Protein AF-A0A183CDU6-F1 (afdb_monomer)

pLDDT: mean 92.23, std 5.76, range [63.53, 97.75]

Radius of gyration: 26.67 Å; Cα contacts (8 Å, |Δi|>4): 231; chains: 1; bounding box: 60×41×86 Å

Sequence (170 aa):
MNQLERELIAKMEECQKQQQQNIDAKLEKCQKQQQQNIVDLRKTVAVLSEIGLINRWDSAACDPSLALIGPEQLIVQRNGEEDAWGSVIAEKPMSKTPYFEVTILEETIGFVSIGLATKQMPLDEMVGYYEGTYAYEDDGNFWGHEVKGCCHENGRPYIGKKPSFDVGDV

Solvent-accessible surface area (backbone atoms only — not comparable to full-atom values): 10070 Å² total; per-residue (Å²): 137,56,75,66,58,54,53,51,51,52,52,51,54,50,52,51,51,53,51,50,52,53,50,52,54,50,51,52,52,50,51,53,50,51,54,50,51,51,54,53,50,52,53,50,51,52,54,36,37,72,78,60,81,39,78,32,54,22,80,91,47,42,24,89,60,45,44,68,47,67,98,72,24,75,43,78,44,78,69,82,89,72,97,68,53,62,28,71,40,57,63,62,83,78,59,98,79,71,81,84,78,62,71,38,84,73,78,90,83,89,85,56,60,50,67,49,70,56,97,80,62,63,34,67,39,54,60,11,71,45,89,88,20,28,15,42,32,32,83,8,37,35,25,48,57,82,52,97,86,48,49,67,58,99,83,39,29,24,42,66,89,42,79,57,63,57,67,74,42,105

InterPro domains:
  IPR013320 Concanavalin A-like lectin/glucanase domain superfamily [SSF49899] (43-153)
  IPR043136 B30.2/SPRY domain superfamily [G3DSA:2.60.120.920] (28-170)
  IPR044736 Ran-binding protein Gid1/RanBPM/SPLA, SPRY domain [cd12885] (86-170)

Foldseek 3Di:
DDPVVVVVVVVVVVVVVVVVVVVVVVVVVVVVVVVVVVVVVVVVLVVCCVVPVDWAWDPVQWFPQWDQDDPSSRDIDGDDDDQWAFAIDTPDAADPDGDDDDAAADDDDDKDKDWADDSPDDRRDGALQDAPGWTAIQQGKTHQDDDVPFDDDVNTTIDHPGHGDHHGGD

Mean predicted aligned error: 7.44 Å

Structure (mmCIF, N/CA/C/O backbone):
data_AF-A0A183CDU6-F1
#
_entry.id   AF-A0A183CDU6-F1
#
loop_
_atom_site.group_PDB
_atom_site.id
_atom_site.type_symbol
_atom_site.label_atom_id
_atom_site.label_alt_id
_atom_site.label_comp_id
_atom_site.label_asym_id
_atom_site.label_entity_id
_atom_site.label_seq_id
_atom_site.pdbx_PDB_ins_code
_atom_site.Cartn_x
_atom_site.Cartn_y
_atom_site.Cartn_z
_atom_site.occupancy
_atom_site.B_iso_or_equiv
_atom_site.auth_seq_id
_atom_site.auth_comp_id
_atom_site.auth_asym_id
_atom_site.auth_atom_id
_atom_site.pdbx_PDB_model_num
ATOM 1 N N . MET A 1 1 ? -32.174 24.596 55.532 1.00 63.53 1 MET A N 1
ATOM 2 C CA . MET A 1 1 ? -32.502 23.526 54.576 1.00 63.53 1 MET A CA 1
ATOM 3 C C . MET A 1 1 ? -33.569 22.644 55.196 1.00 63.53 1 MET A C 1
ATOM 5 O O . MET A 1 1 ? -33.341 22.140 56.294 1.00 63.53 1 MET A O 1
ATOM 9 N N . ASN A 1 2 ? -34.737 22.547 54.568 1.00 89.12 2 ASN A N 1
ATOM 10 C CA . ASN A 1 2 ? -35.868 21.774 55.093 1.00 89.12 2 ASN A CA 1
ATOM 11 C C . ASN A 1 2 ? -35.816 20.303 54.618 1.00 89.12 2 ASN A C 1
ATOM 13 O O . ASN A 1 2 ? -35.017 19.945 53.754 1.00 89.12 2 ASN A O 1
ATOM 17 N N . GLN A 1 3 ? -36.639 19.440 55.219 1.00 90.19 3 GLN A N 1
ATOM 18 C CA . GLN A 1 3 ? -36.699 18.005 54.900 1.00 90.19 3 GLN A CA 1
ATOM 19 C C . GLN A 1 3 ? -36.987 17.749 53.408 1.00 90.19 3 GLN A C 1
ATOM 21 O O . GLN A 1 3 ? -36.388 16.863 52.805 1.00 90.19 3 GLN A O 1
ATOM 26 N N . LEU A 1 4 ? -37.840 18.580 52.802 1.00 91.06 4 LEU A N 1
ATOM 27 C CA . LEU A 1 4 ? -38.255 18.466 51.404 1.00 91.06 4 LEU A CA 1
ATOM 28 C C . LEU A 1 4 ? -37.096 18.739 50.427 1.00 91.06 4 LEU A C 1
ATOM 30 O O . LEU A 1 4 ? -36.926 18.029 49.440 1.00 91.06 4 LEU A O 1
ATOM 34 N N . GLU A 1 5 ? -36.270 19.748 50.718 1.00 91.06 5 GLU A N 1
ATOM 35 C CA . GLU A 1 5 ? -35.083 20.097 49.924 1.00 91.06 5 GLU A CA 1
ATOM 36 C C . GLU A 1 5 ? -34.045 18.968 49.930 1.00 91.06 5 GLU A C 1
ATOM 38 O O . GLU A 1 5 ? -33.455 18.667 48.893 1.00 91.06 5 GLU A O 1
ATOM 43 N N . ARG A 1 6 ? -33.850 18.301 51.077 1.00 90.50 6 ARG A N 1
ATOM 44 C CA . ARG A 1 6 ? -32.929 17.156 51.192 1.00 90.50 6 ARG A CA 1
ATOM 45 C C . ARG A 1 6 ? -33.400 15.958 50.371 1.00 90.50 6 ARG A C 1
ATOM 47 O O . ARG A 1 6 ? -32.592 15.335 49.688 1.00 90.50 6 ARG A O 1
ATOM 54 N N . GLU A 1 7 ? -34.696 15.656 50.412 1.00 94.06 7 GLU A N 1
ATOM 55 C CA . GLU A 1 7 ? -35.294 14.568 49.628 1.00 94.06 7 GLU A CA 1
ATOM 56 C C . GLU A 1 7 ? -35.223 14.836 48.119 1.00 94.06 7 GLU A C 1
ATOM 58 O O . GLU A 1 7 ? -34.977 13.915 47.338 1.00 94.06 7 GLU A O 1
ATOM 63 N N . LEU A 1 8 ? -35.388 16.095 47.700 1.00 94.38 8 LEU A N 1
ATOM 64 C CA . LEU A 1 8 ? -35.265 16.482 46.296 1.00 94.38 8 LEU A CA 1
ATOM 65 C C . LEU A 1 8 ? -33.825 16.330 45.782 1.00 94.38 8 LEU A C 1
ATOM 67 O O . LEU A 1 8 ? -33.628 15.785 44.697 1.00 94.38 8 LEU A O 1
ATOM 71 N N . ILE A 1 9 ? -32.824 16.757 46.564 1.00 95.12 9 ILE A N 1
ATOM 72 C CA . ILE A 1 9 ? -31.399 16.592 46.221 1.00 95.12 9 ILE A CA 1
ATOM 73 C C . ILE A 1 9 ? -31.042 15.108 46.096 1.00 95.12 9 ILE A C 1
ATOM 75 O O . ILE A 1 9 ? -30.477 14.709 45.081 1.00 95.12 9 ILE A O 1
ATOM 79 N N . ALA A 1 10 ? -31.442 14.280 47.066 1.00 95.06 10 ALA A N 1
ATOM 80 C CA . ALA A 1 10 ? -31.169 12.844 47.033 1.00 95.06 10 ALA A CA 1
ATOM 81 C C . ALA A 1 10 ? -31.753 12.168 45.776 1.00 95.06 10 ALA A C 1
ATOM 83 O O . ALA A 1 10 ? -31.069 11.383 45.120 1.00 95.06 10 ALA A O 1
ATOM 84 N N . LYS A 1 11 ? -32.986 12.527 45.385 1.00 96.00 11 LYS A N 1
ATOM 85 C CA . LYS A 1 11 ? -33.613 12.018 44.153 1.00 96.00 11 LYS A CA 1
ATOM 86 C C . LYS A 1 11 ? -32.912 12.492 42.881 1.00 96.00 11 LYS A C 1
ATOM 88 O O . LYS A 1 11 ? -32.829 11.732 41.917 1.00 96.00 11 LYS A O 1
ATOM 93 N N . MET A 1 12 ? -32.420 13.732 42.851 1.00 95.56 12 MET A N 1
ATOM 94 C CA . MET A 1 12 ? -31.639 14.228 41.713 1.00 95.56 12 MET A CA 1
ATOM 95 C C . MET A 1 12 ? -30.311 13.480 41.579 1.00 95.56 12 MET A C 1
ATOM 97 O O . MET A 1 12 ? -29.970 13.063 40.474 1.00 95.56 12 MET A O 1
ATOM 101 N N . GLU A 1 13 ? -29.600 13.250 42.685 1.00 96.31 13 GLU A N 1
ATOM 102 C CA . GLU A 1 13 ? -28.352 12.478 42.690 1.00 96.31 13 GLU A CA 1
ATOM 103 C C . GLU A 1 13 ? -28.569 11.026 42.249 1.00 96.31 13 GLU A C 1
ATOM 105 O O . GLU A 1 13 ? -27.767 10.477 41.493 1.00 96.31 13 GLU A O 1
ATOM 110 N N . GLU A 1 14 ? -29.659 10.398 42.693 1.00 96.44 14 GLU A N 1
ATOM 111 C CA . GLU A 1 14 ? -30.037 9.048 42.272 1.00 96.44 14 GLU A CA 1
ATOM 112 C C . GLU A 1 14 ? -30.351 8.994 40.770 1.00 96.44 14 GLU A C 1
ATOM 114 O O . GLU A 1 14 ? -29.811 8.149 40.053 1.00 96.44 14 GLU A O 1
ATOM 119 N N . CYS A 1 15 ? -31.145 9.945 40.265 1.00 95.44 15 CYS A N 1
ATOM 120 C CA . CYS A 1 15 ? -31.442 10.065 38.837 1.00 95.44 15 CYS A CA 1
ATOM 121 C C . CYS A 1 15 ? -30.162 10.260 38.007 1.00 95.44 15 CYS A C 1
ATOM 123 O O . CYS A 1 15 ? -29.974 9.596 36.986 1.00 95.44 15 CYS A O 1
ATOM 125 N N . GLN A 1 16 ? -29.246 11.115 38.468 1.00 95.81 16 GLN A N 1
ATOM 126 C CA . GLN A 1 16 ? -27.974 11.367 37.796 1.00 95.81 16 GLN A CA 1
ATOM 127 C C . GLN A 1 16 ? -27.082 10.118 37.772 1.00 95.81 16 GLN A C 1
ATOM 129 O O . GLN A 1 16 ? -26.540 9.773 36.721 1.00 95.81 16 GLN A O 1
ATOM 134 N N . LYS A 1 17 ? -26.971 9.394 38.894 1.00 96.56 17 LYS A N 1
ATOM 135 C CA . LYS A 1 17 ? -26.229 8.122 38.959 1.00 96.56 17 LYS A CA 1
ATOM 136 C C . LYS A 1 17 ? -26.822 7.077 38.018 1.00 96.56 17 LYS A C 1
ATOM 138 O O . LYS A 1 17 ? -26.074 6.415 37.303 1.00 96.56 17 LYS A O 1
ATOM 143 N N . GLN A 1 18 ? -28.148 6.963 37.968 1.00 96.19 18 GLN A N 1
ATOM 144 C CA . GLN A 1 18 ? -28.827 6.018 37.082 1.00 96.19 18 GLN A CA 1
ATOM 145 C C . GLN A 1 18 ? -28.612 6.357 35.599 1.00 96.19 18 GLN A C 1
ATOM 147 O O . GLN A 1 18 ? -28.429 5.452 34.779 1.00 96.19 18 GLN A O 1
ATOM 152 N N . GLN A 1 19 ? -28.617 7.646 35.244 1.00 95.38 19 GLN A N 1
ATOM 153 C CA . GLN A 1 19 ? -28.298 8.101 33.889 1.00 95.38 19 GLN A CA 1
ATOM 154 C C . GLN A 1 19 ? -26.850 7.772 33.518 1.00 95.38 19 GLN A C 1
ATOM 156 O O . GLN A 1 19 ? -26.626 7.215 32.443 1.00 95.38 19 GLN A O 1
ATOM 161 N N . GLN A 1 20 ? -25.897 8.037 34.418 1.00 96.06 20 GLN A N 1
ATOM 162 C CA . GLN A 1 20 ? -24.486 7.719 34.201 1.00 96.06 20 GLN A CA 1
ATOM 163 C C . GLN A 1 20 ? -24.279 6.215 33.992 1.00 96.06 20 GLN A C 1
ATOM 165 O O . GLN A 1 20 ? -23.708 5.814 32.985 1.00 96.06 20 GLN A O 1
ATOM 170 N N . GLN A 1 21 ? -24.850 5.373 34.858 1.00 95.81 21 GLN A N 1
ATOM 171 C CA . GLN A 1 21 ? -24.761 3.914 34.725 1.00 95.81 21 GLN A CA 1
ATOM 172 C C . GLN A 1 21 ? -25.350 3.399 33.404 1.00 95.81 21 GLN A C 1
ATOM 174 O O . GLN A 1 21 ? -24.816 2.468 32.805 1.00 95.81 21 GLN A O 1
ATOM 179 N N . ASN A 1 22 ? -26.449 3.993 32.928 1.00 96.19 22 ASN A N 1
ATOM 180 C CA . ASN A 1 22 ? -27.049 3.616 31.647 1.00 96.19 22 ASN A CA 1
ATOM 181 C C . ASN A 1 22 ? -26.154 4.020 30.462 1.00 96.19 22 ASN A C 1
ATOM 183 O O . ASN A 1 22 ? -26.031 3.265 29.498 1.00 96.19 22 ASN A O 1
ATOM 187 N N . ILE A 1 23 ? -25.512 5.191 30.534 1.00 97.25 23 ILE A N 1
ATOM 188 C CA . ILE A 1 23 ? -24.525 5.628 29.539 1.00 97.25 23 ILE A CA 1
ATOM 189 C C . ILE A 1 23 ? -23.331 4.673 29.540 1.00 97.25 23 ILE A C 1
ATOM 191 O O . ILE A 1 23 ? -22.992 4.153 28.480 1.00 97.25 23 ILE A O 1
ATOM 195 N N . ASP A 1 24 ? -22.765 4.373 30.707 1.00 97.44 24 ASP A N 1
ATOM 196 C CA . ASP A 1 24 ? -21.603 3.492 30.843 1.00 97.44 24 ASP A CA 1
ATOM 197 C C . ASP A 1 24 ? -21.908 2.086 30.304 1.00 97.44 24 ASP A C 1
ATOM 199 O O . ASP A 1 24 ? -21.160 1.560 29.482 1.00 97.44 24 ASP A O 1
ATOM 203 N N . ALA A 1 25 ? -23.065 1.513 30.656 1.00 97.50 25 ALA A N 1
ATOM 204 C CA . ALA A 1 25 ? -23.492 0.208 30.151 1.00 97.50 25 ALA A CA 1
ATOM 205 C C . ALA A 1 25 ? -23.699 0.202 28.624 1.00 97.50 25 ALA A C 1
ATOM 207 O O . ALA A 1 25 ? -23.363 -0.773 27.942 1.00 97.50 25 ALA A O 1
ATOM 208 N N . LYS A 1 26 ? -24.247 1.287 28.055 1.00 97.62 26 LYS A N 1
ATOM 209 C CA . LYS A 1 26 ? -24.396 1.433 26.597 1.00 97.62 26 LYS A CA 1
ATOM 210 C C . LYS A 1 26 ? -23.049 1.593 25.898 1.00 97.62 26 LYS A C 1
ATOM 212 O O . LYS A 1 26 ? -22.861 0.992 24.839 1.00 97.62 26 LYS A O 1
ATOM 217 N N . LEU A 1 27 ? -22.136 2.374 26.473 1.00 97.19 27 LEU A N 1
ATOM 218 C CA . LEU A 1 27 ? -20.781 2.557 25.959 1.00 97.19 27 LEU A CA 1
ATOM 219 C C . LEU A 1 27 ? -20.020 1.234 25.968 1.00 97.19 27 LEU A C 1
ATOM 221 O O . LEU A 1 27 ? -19.474 0.848 24.938 1.00 97.19 27 LEU A O 1
ATOM 225 N N . GLU A 1 28 ? -20.074 0.487 27.070 1.00 97.69 28 GLU A N 1
ATOM 226 C CA . GLU A 1 28 ? -19.424 -0.818 27.185 1.00 97.69 28 GLU A CA 1
ATOM 227 C C . GLU A 1 28 ? -19.983 -1.819 26.163 1.00 97.69 28 GLU A C 1
ATOM 229 O O . GLU A 1 28 ? -19.230 -2.530 25.492 1.00 97.69 28 GLU A O 1
ATOM 234 N N . LYS A 1 29 ? -21.310 -1.845 25.979 1.00 97.75 29 LYS A N 1
ATOM 235 C CA . LYS A 1 29 ? -21.947 -2.680 24.953 1.00 97.75 29 LYS A CA 1
ATOM 236 C C . LYS A 1 29 ? -21.490 -2.292 23.544 1.00 97.75 29 LYS A C 1
ATOM 238 O O . LYS A 1 29 ? -21.195 -3.176 22.741 1.00 97.75 29 LYS A O 1
ATOM 243 N N . CYS A 1 30 ? -21.437 -0.994 23.243 1.00 96.62 30 CYS A N 1
ATOM 244 C CA . CYS A 1 30 ? -20.976 -0.492 21.950 1.00 96.62 30 CYS A CA 1
ATOM 245 C C . CYS A 1 30 ? -19.511 -0.876 21.698 1.00 96.62 30 CYS A C 1
ATOM 247 O O . CYS A 1 30 ? -19.190 -1.425 20.646 1.00 96.62 30 CYS A O 1
ATOM 249 N N . GLN A 1 31 ? -18.646 -0.681 22.694 1.00 97.19 31 GLN A N 1
ATOM 250 C CA . GLN A 1 31 ? -17.229 -1.023 22.623 1.00 97.19 31 GLN A CA 1
ATOM 251 C C . GLN A 1 31 ? -17.019 -2.522 22.378 1.00 97.19 31 GLN A C 1
ATOM 253 O O . GLN A 1 31 ? -16.259 -2.897 21.487 1.00 97.19 31 GLN A O 1
ATOM 258 N N . LYS A 1 32 ? -17.732 -3.389 23.109 1.00 96.94 32 LYS A N 1
ATOM 259 C CA . LYS A 1 32 ? -17.682 -4.847 22.908 1.00 96.94 32 LYS A CA 1
ATOM 260 C C . LYS A 1 32 ? -18.133 -5.247 21.504 1.00 96.94 32 LYS A C 1
ATOM 262 O O . LYS A 1 32 ? -17.481 -6.070 20.868 1.00 96.94 32 LYS A O 1
ATOM 267 N N . GLN A 1 33 ? -19.210 -4.642 21.000 1.00 96.88 33 GLN A N 1
ATOM 268 C CA . GLN A 1 33 ? -19.684 -4.903 19.640 1.00 96.88 33 GLN A CA 1
ATOM 269 C C . GLN A 1 33 ? -18.655 -4.474 18.586 1.00 96.88 33 GLN A C 1
ATOM 271 O O . GLN A 1 33 ? -18.406 -5.217 17.641 1.00 96.88 33 GLN A O 1
ATOM 276 N N . GLN A 1 34 ? -18.036 -3.302 18.747 1.00 95.06 34 GLN A N 1
ATOM 277 C CA . GLN A 1 34 ? -16.990 -2.829 17.838 1.00 95.06 34 GLN A CA 1
ATOM 278 C C . GLN A 1 34 ? -15.765 -3.747 17.856 1.00 95.06 34 GLN A C 1
ATOM 280 O O . GLN A 1 34 ? -15.272 -4.120 16.794 1.00 95.06 34 GLN A O 1
ATOM 285 N N . GLN A 1 35 ? -15.310 -4.167 19.040 1.00 95.56 35 GLN A N 1
ATOM 286 C CA . GLN A 1 35 ? -14.206 -5.121 19.173 1.00 95.56 35 GLN A CA 1
ATOM 287 C C . GLN A 1 35 ? -14.517 -6.446 18.471 1.00 95.56 35 GLN A C 1
ATOM 289 O O . GLN A 1 35 ? -13.677 -6.951 17.729 1.00 95.56 35 GLN A O 1
ATOM 294 N N . GLN A 1 36 ? -15.730 -6.978 18.649 1.00 95.50 36 GLN A N 1
ATOM 295 C CA . GLN A 1 36 ? -16.160 -8.203 17.975 1.00 95.50 36 GLN A CA 1
ATOM 296 C C . GLN A 1 36 ? -16.177 -8.035 16.448 1.00 95.50 36 GLN A C 1
ATOM 298 O O . GLN A 1 36 ? -15.610 -8.861 15.737 1.00 95.50 36 GLN A O 1
ATOM 303 N N . ASN A 1 37 ? -16.740 -6.932 15.944 1.00 95.19 37 ASN A N 1
ATOM 304 C CA . ASN A 1 37 ? -16.777 -6.646 14.508 1.00 95.19 37 ASN A CA 1
ATOM 305 C C . ASN A 1 37 ? -15.366 -6.560 13.903 1.00 95.19 37 ASN A C 1
ATOM 307 O O . ASN A 1 37 ? -15.132 -7.090 12.820 1.00 95.19 37 ASN A O 1
ATOM 311 N N . ILE A 1 38 ? -14.417 -5.928 14.605 1.00 92.88 38 ILE A N 1
ATOM 312 C CA . ILE A 1 38 ? -13.014 -5.859 14.170 1.00 92.88 38 ILE A CA 1
ATOM 313 C C . ILE A 1 38 ? -12.416 -7.266 14.082 1.00 92.88 38 ILE A C 1
ATOM 315 O O . ILE A 1 38 ? -11.775 -7.595 13.088 1.00 92.88 38 ILE A O 1
ATOM 319 N N . VAL A 1 39 ? -12.642 -8.116 15.088 1.00 93.62 39 VAL A N 1
ATOM 320 C CA . VAL A 1 39 ? -12.147 -9.502 15.081 1.00 93.62 39 VAL A CA 1
ATOM 321 C C . VAL A 1 39 ? -12.698 -10.288 13.888 1.00 93.62 39 VAL A C 1
ATOM 323 O O . VAL A 1 39 ? -11.946 -11.017 13.239 1.00 93.62 39 VAL A O 1
ATOM 326 N N . ASP A 1 40 ? -13.981 -10.136 13.570 1.00 94.62 40 ASP A N 1
ATOM 327 C CA . ASP A 1 40 ? -14.608 -10.865 12.465 1.00 94.62 40 ASP A CA 1
ATOM 328 C C . ASP A 1 40 ? -14.160 -10.345 11.088 1.00 94.62 40 ASP A C 1
ATOM 330 O O . ASP A 1 40 ? -13.913 -11.140 10.174 1.00 94.62 40 ASP A O 1
ATOM 334 N N . LEU A 1 41 ? -13.943 -9.033 10.949 1.00 92.31 41 LEU A N 1
ATOM 335 C CA . LEU A 1 41 ? -13.345 -8.445 9.745 1.00 92.31 41 LEU A CA 1
ATOM 336 C C . LEU A 1 41 ? -11.914 -8.940 9.531 1.00 92.31 41 LEU A C 1
ATOM 338 O O . LEU A 1 41 ? -11.580 -9.363 8.426 1.00 92.31 41 LEU A O 1
ATOM 342 N N . ARG A 1 42 ? -11.094 -8.988 10.587 1.00 90.62 42 ARG A N 1
ATOM 343 C CA . ARG A 1 42 ? -9.726 -9.527 10.510 1.00 90.62 42 ARG A CA 1
ATOM 344 C C . ARG A 1 42 ? -9.691 -10.972 10.037 1.00 90.62 42 ARG A C 1
ATOM 346 O O . ARG A 1 42 ? -8.899 -11.315 9.165 1.00 90.62 42 ARG A O 1
ATOM 353 N N . LYS A 1 43 ? -10.577 -11.817 10.574 1.00 91.38 43 LYS A N 1
ATOM 354 C CA . LYS A 1 43 ? -10.715 -13.208 10.112 1.00 91.38 43 LYS A CA 1
ATOM 355 C C . LYS A 1 43 ? -11.093 -13.270 8.636 1.00 91.38 43 LYS A C 1
ATOM 357 O O . LYS A 1 43 ? -10.547 -14.088 7.905 1.00 91.38 43 LYS A O 1
ATOM 362 N N . THR A 1 44 ? -11.999 -12.400 8.200 1.00 91.75 44 THR A N 1
ATOM 363 C CA . THR A 1 44 ? -12.426 -12.339 6.798 1.00 91.75 44 THR A CA 1
ATOM 364 C C . THR A 1 44 ? -11.266 -11.947 5.884 1.00 91.75 44 THR A C 1
ATOM 366 O O . THR A 1 44 ? -11.018 -12.637 4.900 1.00 91.75 44 THR A O 1
ATOM 369 N N . VAL A 1 45 ? -10.506 -10.904 6.234 1.00 89.00 45 VAL A N 1
ATOM 370 C CA . VAL A 1 45 ? -9.316 -10.481 5.475 1.00 89.00 45 VAL A CA 1
ATOM 371 C C . VAL A 1 45 ? -8.281 -11.602 5.412 1.00 89.00 45 VAL A C 1
ATOM 373 O O . VAL A 1 45 ? -7.784 -11.892 4.330 1.00 89.00 45 VAL A O 1
ATOM 376 N N . ALA A 1 46 ? -8.015 -12.296 6.523 1.00 87.31 46 ALA A N 1
ATOM 377 C CA . ALA A 1 46 ? -7.087 -13.427 6.537 1.00 87.31 46 ALA A CA 1
ATOM 378 C C . ALA A 1 46 ? -7.504 -14.536 5.553 1.00 87.31 46 ALA A C 1
ATOM 380 O O . ALA A 1 46 ? -6.681 -14.986 4.757 1.00 87.31 46 ALA A O 1
ATOM 381 N N . VAL A 1 47 ? -8.788 -14.915 5.541 1.00 89.69 47 VAL A N 1
ATOM 382 C CA . VAL A 1 47 ? -9.319 -15.909 4.592 1.00 89.69 47 VAL A CA 1
ATOM 383 C C . VAL A 1 47 ? -9.178 -15.428 3.146 1.00 89.69 47 VAL A C 1
ATOM 385 O O . VAL A 1 47 ? -8.734 -16.196 2.295 1.00 89.69 47 VAL A O 1
ATOM 388 N N . LEU A 1 48 ? -9.515 -14.165 2.858 1.00 89.12 48 LEU A N 1
ATOM 389 C CA . LEU A 1 48 ? -9.373 -13.575 1.519 1.00 89.12 48 LEU A CA 1
ATOM 390 C C . LEU A 1 48 ? -7.908 -13.557 1.052 1.00 89.12 48 LEU A C 1
ATOM 392 O O . LEU A 1 48 ? -7.633 -13.832 -0.121 1.00 89.12 48 LEU A O 1
ATOM 396 N N . SER A 1 49 ? -6.973 -13.295 1.967 1.00 85.94 49 SER A N 1
ATOM 397 C CA . SER A 1 49 ? -5.538 -13.360 1.699 1.00 85.94 49 SER A CA 1
ATOM 398 C C . SER A 1 49 ? -5.073 -14.784 1.412 1.00 85.94 49 SER A C 1
ATOM 400 O O . SER A 1 49 ? -4.338 -14.998 0.449 1.00 85.94 49 SER A O 1
ATOM 402 N N . GLU A 1 50 ? -5.538 -15.786 2.161 1.00 85.62 50 GLU A N 1
ATOM 403 C CA . GLU A 1 50 ? -5.204 -17.199 1.924 1.00 85.62 50 GLU A CA 1
ATOM 404 C C . GLU A 1 50 ? -5.643 -17.664 0.531 1.00 85.62 50 GLU A C 1
ATOM 406 O O . GLU A 1 50 ? -4.830 -18.211 -0.221 1.00 85.62 50 GLU A O 1
ATOM 411 N N . ILE A 1 51 ? -6.879 -17.349 0.132 1.00 86.44 51 ILE A N 1
ATOM 412 C CA .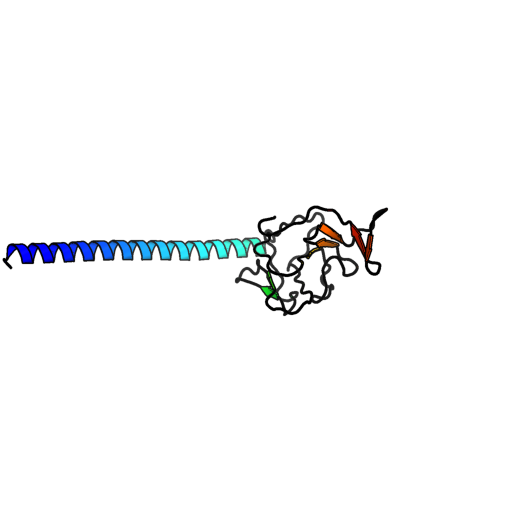 ILE A 1 51 ? -7.408 -17.707 -1.195 1.00 86.44 51 ILE A CA 1
ATOM 413 C C . ILE A 1 51 ? -6.874 -16.816 -2.329 1.00 86.44 51 ILE A C 1
ATOM 415 O O . ILE A 1 51 ? -7.108 -17.111 -3.497 1.00 86.44 51 ILE A O 1
ATOM 419 N N . GLY A 1 52 ? -6.113 -15.763 -2.005 1.00 79.06 52 GLY A N 1
ATOM 420 C CA . GLY A 1 52 ? -5.428 -14.904 -2.977 1.00 79.06 52 GLY A CA 1
ATOM 421 C C . GLY A 1 52 ? -6.306 -13.843 -3.632 1.00 79.06 52 GLY A C 1
ATOM 422 O O . GLY A 1 52 ? -5.930 -13.332 -4.681 1.00 79.06 52 GLY A O 1
ATOM 423 N N . LEU A 1 53 ? -7.453 -13.516 -3.029 1.00 83.06 53 LEU A N 1
ATOM 424 C CA . LEU A 1 53 ? -8.260 -12.361 -3.437 1.00 83.06 53 LEU A CA 1
ATOM 425 C C . LEU A 1 53 ? -7.680 -11.045 -2.912 1.00 83.06 53 LEU A C 1
ATOM 427 O O . LEU A 1 53 ? -7.864 -10.009 -3.538 1.00 83.06 53 LEU A O 1
ATOM 431 N N . ILE A 1 54 ? -6.971 -11.100 -1.785 1.00 86.38 54 ILE A N 1
ATOM 432 C CA . ILE A 1 54 ? -6.161 -9.998 -1.268 1.00 86.38 54 ILE A CA 1
ATOM 433 C C . ILE A 1 54 ? -4.705 -10.457 -1.292 1.00 86.38 54 ILE A C 1
ATOM 435 O O . ILE A 1 54 ? -4.389 -11.584 -0.907 1.00 86.38 54 ILE A O 1
ATOM 439 N N . ASN A 1 55 ? -3.816 -9.598 -1.775 1.00 90.44 55 ASN A N 1
ATOM 440 C CA . ASN A 1 55 ? -2.381 -9.810 -1.670 1.00 90.44 55 ASN A CA 1
ATOM 441 C C . ASN A 1 55 ? -1.834 -8.840 -0.623 1.00 90.44 55 ASN A C 1
ATOM 443 O O . ASN A 1 55 ? -2.288 -7.700 -0.555 1.00 90.44 55 ASN A O 1
ATOM 447 N N . ARG A 1 56 ? -0.897 -9.302 0.203 1.00 92.88 56 ARG A N 1
ATOM 448 C CA . ARG A 1 56 ? -0.238 -8.479 1.224 1.00 92.88 56 ARG A CA 1
ATOM 449 C C . ARG A 1 56 ? 1.225 -8.265 0.870 1.00 92.88 56 ARG A C 1
ATOM 451 O O . ARG A 1 56 ? 1.770 -8.974 0.018 1.00 92.88 56 ARG A O 1
ATOM 458 N N . TRP A 1 57 ? 1.855 -7.315 1.544 1.00 95.81 57 TRP A N 1
ATOM 459 C CA . TRP A 1 57 ? 3.289 -7.099 1.432 1.00 95.81 57 TRP A CA 1
ATOM 460 C C . TRP A 1 57 ? 4.063 -8.263 2.051 1.00 95.81 57 TRP A C 1
ATOM 462 O O . TRP A 1 57 ? 3.722 -8.749 3.130 1.00 95.81 57 TRP A O 1
ATOM 472 N N . ASP A 1 58 ? 5.098 -8.734 1.359 1.00 94.69 58 ASP A N 1
ATOM 473 C CA . ASP A 1 58 ? 5.960 -9.801 1.850 1.00 94.69 58 ASP A CA 1
ATOM 474 C C . ASP A 1 58 ? 6.986 -9.226 2.825 1.00 94.69 58 ASP A C 1
ATOM 476 O O . ASP A 1 58 ? 7.931 -8.549 2.425 1.00 94.69 58 ASP A O 1
ATOM 480 N N . SER A 1 59 ? 6.840 -9.533 4.114 1.00 94.25 59 SER A N 1
ATOM 481 C CA . SER A 1 59 ? 7.815 -9.108 5.126 1.00 94.25 59 SER A CA 1
ATOM 482 C C . SER A 1 59 ? 9.245 -9.603 4.874 1.00 94.25 59 SER A C 1
ATOM 484 O O . SER A 1 59 ? 10.182 -8.992 5.377 1.00 94.25 59 SER A O 1
ATOM 486 N N . ALA A 1 60 ? 9.432 -10.691 4.114 1.00 94.81 60 ALA A N 1
ATOM 487 C CA . ALA A 1 60 ? 10.758 -11.185 3.745 1.00 94.81 60 ALA A CA 1
ATOM 488 C C . ALA A 1 60 ? 11.325 -10.497 2.491 1.00 94.81 60 ALA A C 1
ATOM 490 O O . ALA A 1 60 ? 12.530 -10.571 2.259 1.00 94.81 60 ALA A O 1
ATOM 491 N N . ALA A 1 61 ? 10.478 -9.835 1.697 1.00 95.81 61 ALA A N 1
ATOM 492 C CA . ALA A 1 61 ? 10.863 -9.052 0.525 1.00 95.81 61 ALA A CA 1
ATOM 493 C C . ALA A 1 61 ? 10.493 -7.571 0.717 1.00 95.81 61 ALA A C 1
ATOM 495 O O . ALA A 1 61 ? 9.879 -6.951 -0.151 1.00 95.81 61 ALA A O 1
ATOM 496 N N . CYS A 1 62 ? 10.852 -7.036 1.884 1.00 95.69 62 CYS A N 1
ATOM 497 C CA . CYS A 1 62 ? 10.638 -5.654 2.293 1.00 95.69 62 CYS A CA 1
ATOM 498 C C . CYS A 1 62 ? 11.970 -5.050 2.738 1.00 95.69 62 CYS A C 1
ATOM 500 O O . CYS A 1 62 ? 12.669 -5.645 3.562 1.00 95.69 62 CYS A O 1
ATOM 502 N N . ASP A 1 63 ? 12.320 -3.885 2.194 1.00 94.88 63 ASP A N 1
ATOM 503 C CA . ASP A 1 63 ? 13.509 -3.157 2.622 1.00 94.88 63 ASP A CA 1
ATOM 504 C C . ASP A 1 63 ? 13.431 -2.786 4.122 1.00 94.88 63 ASP A C 1
ATOM 506 O O . ASP A 1 63 ? 12.354 -2.404 4.593 1.00 94.88 63 ASP A O 1
ATOM 510 N N . PRO A 1 64 ? 14.535 -2.866 4.894 1.00 92.94 64 PRO A N 1
ATOM 511 C CA . PRO A 1 64 ? 14.531 -2.528 6.319 1.00 92.94 64 PRO A CA 1
ATOM 512 C C . PRO A 1 64 ? 14.166 -1.072 6.648 1.00 92.94 64 PRO A C 1
ATOM 514 O O . PRO A 1 64 ? 13.801 -0.797 7.792 1.00 92.94 64 PRO A O 1
ATOM 517 N N . SER A 1 65 ? 14.271 -0.143 5.690 1.00 91.62 65 SER A N 1
ATOM 518 C CA . SER A 1 65 ? 13.836 1.253 5.862 1.00 91.62 65 SER A CA 1
ATOM 519 C C . SER A 1 65 ? 12.310 1.424 5.806 1.00 91.62 65 SER A C 1
ATOM 521 O O . SER A 1 65 ? 11.785 2.483 6.169 1.00 91.62 65 SER A O 1
ATOM 523 N N . LEU A 1 66 ? 11.581 0.383 5.391 1.00 93.50 66 LEU A N 1
ATOM 524 C CA . LEU A 1 66 ? 10.128 0.373 5.293 1.00 93.50 66 LEU A CA 1
ATOM 525 C C . LEU A 1 66 ? 9.485 -0.332 6.494 1.00 93.50 66 LEU A C 1
ATOM 527 O O . LEU A 1 66 ? 9.894 -1.408 6.929 1.00 93.50 66 LEU A O 1
ATOM 531 N N . ALA A 1 67 ? 8.411 0.261 7.006 1.00 94.31 67 ALA A N 1
ATOM 532 C CA . ALA A 1 67 ? 7.554 -0.312 8.029 1.00 94.31 67 ALA A CA 1
ATOM 533 C C . ALA A 1 67 ? 6.268 -0.864 7.406 1.00 94.31 67 ALA A C 1
ATOM 535 O O . ALA A 1 67 ? 5.517 -0.143 6.748 1.00 94.31 67 ALA A O 1
ATOM 536 N N . LEU A 1 68 ? 5.980 -2.140 7.673 1.00 95.69 68 LEU A N 1
ATOM 537 C CA . LEU A 1 68 ? 4.688 -2.752 7.369 1.00 95.69 68 LEU A CA 1
ATOM 538 C C . LEU A 1 68 ? 3.738 -2.558 8.550 1.00 95.69 68 LEU A C 1
ATOM 540 O O . LEU A 1 68 ? 4.037 -2.964 9.676 1.00 95.69 68 LEU A O 1
ATOM 544 N N . ILE A 1 69 ? 2.588 -1.939 8.297 1.00 93.81 69 ILE A N 1
ATOM 545 C CA . ILE A 1 69 ? 1.641 -1.541 9.339 1.00 93.81 69 ILE A CA 1
ATOM 546 C C . ILE A 1 69 ? 0.484 -2.540 9.417 1.00 93.81 69 ILE A C 1
ATOM 548 O O . ILE A 1 69 ? -0.152 -2.888 8.421 1.00 93.81 69 ILE A O 1
ATOM 552 N N . GLY A 1 70 ? 0.177 -2.949 10.650 1.00 88.44 70 GLY A N 1
ATOM 553 C CA . GLY A 1 70 ? -0.925 -3.852 10.968 1.00 88.44 70 GLY A CA 1
ATOM 554 C C . GLY A 1 70 ? -0.597 -5.335 10.741 1.00 88.44 70 GLY A C 1
ATOM 555 O O . GLY A 1 70 ? 0.326 -5.674 10.001 1.00 88.44 70 GLY A O 1
ATOM 556 N N . PRO A 1 71 ? -1.341 -6.253 11.387 1.00 82.56 71 PRO A N 1
ATOM 557 C CA . PRO A 1 71 ? -1.132 -7.693 11.219 1.00 82.56 71 PRO A CA 1
ATOM 558 C C . PRO A 1 71 ? -1.475 -8.194 9.808 1.00 82.56 71 PRO A C 1
ATOM 560 O O . PRO A 1 71 ? -1.031 -9.271 9.418 1.00 82.56 71 PRO A O 1
ATOM 563 N N . GLU A 1 72 ? -2.257 -7.431 9.047 1.00 87.88 72 GLU A N 1
ATOM 564 C CA . GLU A 1 72 ? -2.624 -7.743 7.668 1.00 87.88 72 GLU A CA 1
ATOM 565 C C . GLU A 1 72 ? -1.536 -7.333 6.659 1.00 87.88 72 GLU A C 1
ATOM 567 O O . GLU A 1 72 ? -1.576 -7.810 5.527 1.00 87.88 72 GLU A O 1
ATOM 572 N N . GLN A 1 73 ? -0.566 -6.496 7.066 1.00 93.12 73 GLN A N 1
ATOM 573 C CA . GLN A 1 73 ? 0.563 -6.035 6.239 1.00 93.12 73 GLN A CA 1
ATOM 574 C C . GLN A 1 73 ? 0.119 -5.441 4.889 1.00 93.12 73 GLN A C 1
ATOM 576 O O . GLN A 1 73 ? 0.707 -5.722 3.848 1.00 93.12 73 GLN A O 1
ATOM 581 N N . LEU A 1 74 ? -0.954 -4.645 4.897 1.00 93.56 74 LEU A N 1
ATOM 582 C CA . LEU A 1 74 ? -1.518 -4.023 3.687 1.00 93.56 74 LEU A CA 1
ATOM 583 C C . LEU A 1 74 ? -1.017 -2.596 3.459 1.00 93.56 74 LEU A C 1
ATOM 585 O O . LEU A 1 74 ? -1.165 -2.053 2.370 1.00 93.56 74 LEU A O 1
ATOM 589 N N . ILE A 1 75 ? -0.420 -1.990 4.481 1.00 94.88 75 ILE A N 1
ATOM 590 C CA . ILE A 1 75 ? 0.092 -0.626 4.434 1.00 94.88 75 ILE A CA 1
ATOM 591 C C . ILE A 1 75 ? 1.604 -0.698 4.602 1.00 94.88 75 ILE A C 1
ATOM 593 O O . ILE A 1 75 ? 2.098 -1.374 5.509 1.00 94.88 75 ILE A O 1
ATOM 597 N N . VAL A 1 76 ? 2.314 0.006 3.730 1.00 94.88 76 VAL A N 1
ATOM 598 C CA . VAL A 1 76 ? 3.755 0.219 3.819 1.00 94.88 76 VAL A CA 1
ATOM 599 C 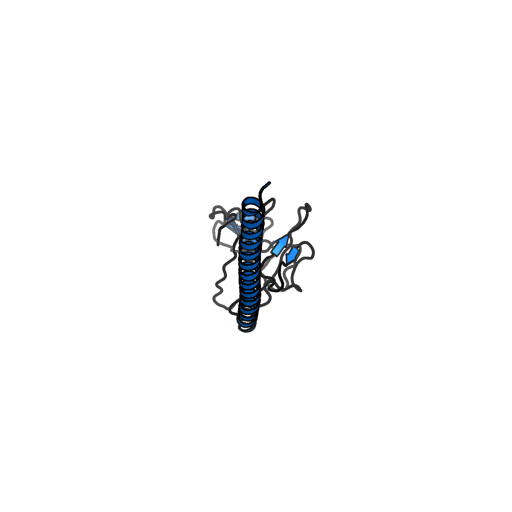C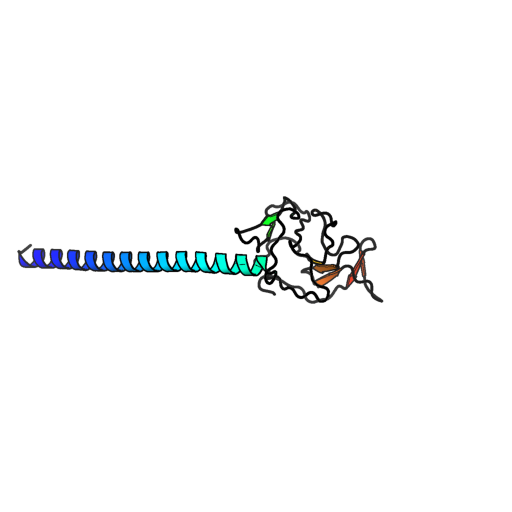 . VAL A 1 76 ? 4.013 1.707 4.014 1.00 94.88 76 VAL A C 1
ATOM 601 O O . VAL A 1 76 ? 3.352 2.540 3.401 1.00 94.88 76 VAL A O 1
ATOM 604 N N . GLN A 1 77 ? 4.947 2.033 4.899 1.00 93.06 77 GLN A N 1
ATOM 605 C CA . GLN A 1 77 ? 5.357 3.402 5.180 1.00 93.06 77 GLN A CA 1
ATOM 606 C C . GLN A 1 77 ? 6.872 3.451 5.303 1.00 93.06 77 GLN A C 1
ATOM 608 O O . GLN A 1 77 ? 7.461 2.661 6.040 1.00 93.06 77 GLN A O 1
ATOM 613 N N . ARG A 1 78 ? 7.510 4.405 4.631 1.00 89.75 78 ARG A N 1
ATOM 614 C CA . ARG A 1 78 ? 8.919 4.709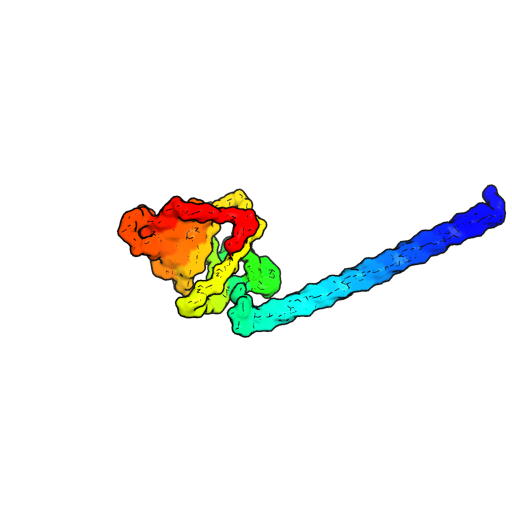 4.868 1.00 89.75 78 ARG A CA 1
ATOM 615 C C . ARG A 1 78 ? 9.039 5.691 6.028 1.00 89.75 78 ARG A C 1
ATOM 617 O O . ARG A 1 78 ? 8.341 6.699 6.047 1.00 89.75 78 ARG A O 1
ATOM 624 N N . ASN A 1 79 ? 9.910 5.389 6.989 1.00 83.00 79 ASN A N 1
ATOM 625 C CA . ASN A 1 79 ? 10.170 6.256 8.139 1.00 83.00 79 ASN A CA 1
ATOM 626 C C . ASN A 1 79 ? 11.627 6.730 8.106 1.00 83.00 79 ASN A C 1
ATOM 628 O O . ASN A 1 79 ? 12.531 5.902 8.048 1.00 83.00 79 A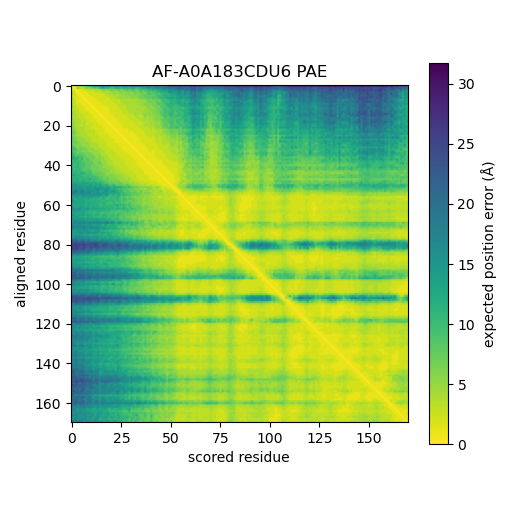SN A O 1
ATOM 632 N N . GLY A 1 80 ? 11.861 8.040 8.209 1.00 75.19 80 GLY A N 1
ATOM 633 C CA . GLY A 1 80 ? 13.206 8.624 8.292 1.00 75.19 80 GLY A CA 1
ATOM 634 C C . GLY A 1 80 ? 13.488 9.680 7.224 1.00 75.19 80 GLY A C 1
ATOM 635 O O . GLY A 1 80 ? 12.700 9.873 6.307 1.00 75.19 80 GLY A O 1
ATOM 636 N N . GLU A 1 81 ? 14.618 10.371 7.375 1.00 67.94 81 GLU A N 1
ATOM 637 C CA . GLU A 1 81 ? 15.042 11.502 6.527 1.00 67.94 81 GLU A CA 1
ATOM 638 C C . GLU A 1 81 ? 16.129 11.114 5.506 1.00 67.94 81 GLU A C 1
ATOM 640 O O . GLU A 1 81 ? 16.696 11.975 4.844 1.00 67.94 81 GLU A O 1
ATOM 645 N N . GLU A 1 82 ? 16.492 9.833 5.411 1.00 74.31 82 GLU A N 1
ATOM 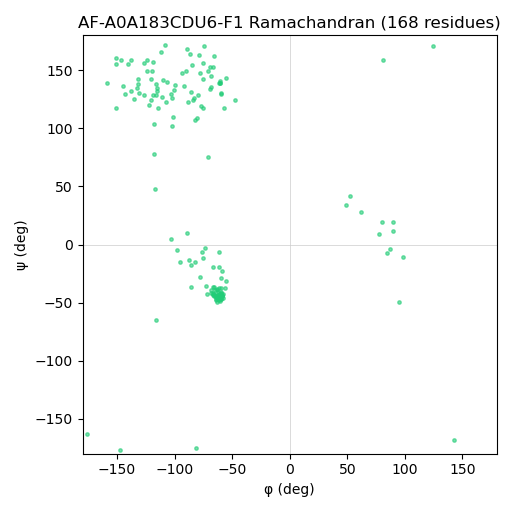646 C CA . GLU A 1 82 ? 17.550 9.399 4.497 1.00 74.31 82 GLU A CA 1
ATOM 647 C C . GLU A 1 82 ? 17.028 9.358 3.058 1.00 74.31 82 GLU A C 1
ATOM 649 O O . GLU A 1 82 ? 16.111 8.592 2.762 1.00 74.31 82 GLU A O 1
ATOM 654 N N . ASP A 1 83 ? 17.623 10.146 2.162 1.00 75.00 83 ASP A N 1
ATOM 655 C CA . ASP A 1 83 ? 17.308 10.179 0.727 1.00 75.00 83 ASP A CA 1
ATOM 656 C C . ASP A 1 83 ? 17.807 8.900 0.028 1.00 75.00 83 ASP A C 1
ATOM 658 O O . ASP A 1 83 ? 18.833 8.887 -0.653 1.00 75.00 83 ASP A O 1
ATOM 662 N N . ALA A 1 84 ? 17.097 7.792 0.232 1.00 86.88 84 ALA A N 1
ATOM 663 C CA . ALA A 1 84 ? 17.386 6.502 -0.381 1.00 86.88 84 ALA A CA 1
ATOM 664 C C . ALA A 1 84 ? 16.093 5.791 -0.788 1.00 86.88 84 ALA A C 1
ATOM 666 O O . ALA A 1 84 ? 15.027 6.019 -0.213 1.00 86.88 84 ALA A O 1
ATOM 667 N N . TRP A 1 85 ? 16.194 4.907 -1.774 1.00 90.44 85 TRP A N 1
ATOM 668 C CA . TRP A 1 85 ? 15.074 4.073 -2.185 1.00 90.44 85 TRP A CA 1
ATOM 669 C C . TRP A 1 85 ? 14.873 2.915 -1.211 1.00 90.44 85 TRP A C 1
ATOM 671 O O . TRP A 1 85 ? 15.816 2.394 -0.624 1.00 90.44 85 TRP A O 1
ATOM 681 N N . GLY A 1 86 ? 13.615 2.526 -1.046 1.00 93.00 86 GLY A N 1
ATOM 682 C CA . GLY A 1 86 ? 13.219 1.325 -0.332 1.00 93.00 86 GLY A CA 1
ATOM 683 C C . GLY A 1 86 ? 12.018 0.729 -1.045 1.00 93.00 86 GLY A C 1
ATOM 684 O O . GLY A 1 86 ? 11.044 1.429 -1.322 1.00 93.00 86 GLY A O 1
ATOM 685 N N . SER A 1 87 ? 12.092 -0.559 -1.342 1.00 95.81 87 SER A N 1
ATOM 686 C CA . SER A 1 87 ? 11.092 -1.303 -2.093 1.00 95.81 87 SER A CA 1
ATOM 687 C C . SER A 1 87 ? 10.515 -2.439 -1.257 1.00 95.81 87 SER A C 1
ATOM 689 O O . SER A 1 87 ? 11.181 -3.054 -0.420 1.00 95.81 87 SER A O 1
ATOM 691 N N . VAL A 1 88 ? 9.253 -2.755 -1.528 1.00 96.56 88 VAL A N 1
ATOM 692 C CA . VAL A 1 88 ? 8.581 -3.942 -1.005 1.00 96.56 88 VAL A CA 1
ATOM 693 C C . VAL A 1 88 ? 7.870 -4.674 -2.133 1.00 96.56 88 VAL A C 1
ATOM 695 O O . VAL A 1 88 ? 7.320 -4.061 -3.048 1.00 96.56 88 VAL A O 1
ATOM 698 N N . ILE A 1 89 ? 7.890 -6.002 -2.080 1.00 96.12 89 ILE A N 1
ATOM 699 C CA . ILE A 1 89 ? 7.238 -6.864 -3.065 1.00 96.12 89 ILE A CA 1
ATOM 700 C C . ILE A 1 89 ? 6.037 -7.546 -2.407 1.00 96.12 89 ILE A C 1
ATOM 702 O O . ILE A 1 89 ? 6.081 -7.944 -1.245 1.00 96.12 89 ILE A O 1
ATOM 706 N N . ALA A 1 90 ? 4.940 -7.690 -3.148 1.00 94.69 90 ALA A N 1
ATOM 707 C CA . ALA A 1 90 ? 3.787 -8.444 -2.673 1.00 94.69 90 ALA A CA 1
ATOM 708 C C . ALA A 1 90 ? 4.100 -9.954 -2.574 1.00 94.69 90 ALA A C 1
ATOM 710 O O . ALA A 1 90 ? 4.821 -10.515 -3.403 1.00 94.69 90 ALA A O 1
ATOM 711 N N . GLU A 1 91 ? 3.528 -10.638 -1.583 1.00 93.25 91 GLU A N 1
ATOM 712 C CA . GLU A 1 91 ? 3.827 -12.047 -1.272 1.00 93.25 91 GLU A CA 1
ATOM 713 C C . GLU A 1 91 ? 3.535 -12.983 -2.448 1.00 93.25 91 GLU A C 1
ATOM 715 O O . GLU A 1 91 ? 4.357 -13.837 -2.833 1.00 93.25 91 GLU A O 1
ATOM 720 N N . LYS A 1 92 ? 2.354 -12.808 -3.048 1.00 90.88 92 LYS A N 1
ATOM 721 C CA . LYS A 1 92 ? 1.907 -13.626 -4.170 1.00 90.88 92 LYS A CA 1
ATOM 722 C C . LYS A 1 92 ? 2.308 -12.984 -5.498 1.00 90.88 92 LYS A C 1
ATOM 724 O O . LYS A 1 92 ? 2.129 -11.780 -5.676 1.00 90.88 92 LYS A O 1
ATOM 729 N N . PRO A 1 93 ? 2.818 -13.777 -6.455 1.00 91.06 93 PRO A N 1
AT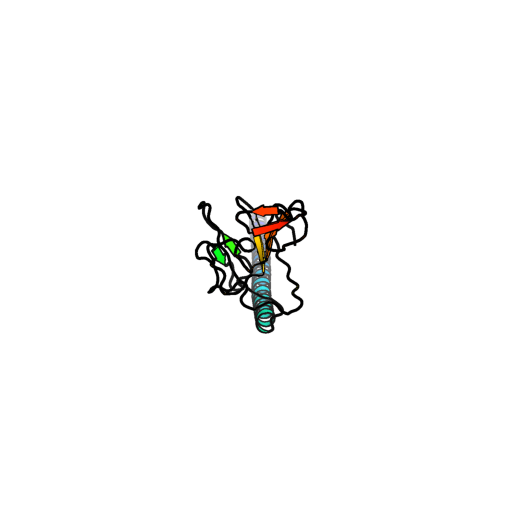OM 730 C CA . PRO A 1 93 ? 3.083 -13.279 -7.792 1.00 91.06 93 PRO A CA 1
ATOM 731 C C . PRO A 1 93 ? 1.775 -12.922 -8.498 1.00 91.06 93 PRO A C 1
ATOM 733 O O . PRO A 1 93 ? 0.726 -13.526 -8.258 1.00 91.06 93 PRO A O 1
ATOM 736 N N . MET A 1 94 ? 1.862 -11.975 -9.423 1.00 87.19 94 MET A N 1
ATOM 737 C CA . MET A 1 94 ? 0.728 -11.593 -10.248 1.00 87.19 94 MET A CA 1
ATOM 738 C C . MET A 1 94 ? 0.365 -12.676 -11.274 1.00 87.19 94 MET A C 1
ATOM 740 O O . MET A 1 94 ? 1.223 -13.409 -11.772 1.00 87.19 94 MET A O 1
ATOM 744 N N . SER A 1 95 ? -0.924 -12.761 -11.617 1.00 85.94 95 SER A N 1
ATOM 745 C CA . SER A 1 95 ? -1.403 -13.618 -12.707 1.00 85.94 95 SER A CA 1
ATOM 746 C C . SER A 1 95 ? -1.061 -13.023 -14.083 1.00 85.94 95 SER A C 1
ATOM 748 O O . SER A 1 95 ? -0.627 -11.880 -14.192 1.00 85.94 95 SER A O 1
ATOM 750 N N . LYS A 1 96 ? -1.272 -13.790 -15.161 1.00 84.62 96 LYS A N 1
ATOM 751 C CA . LYS A 1 96 ? -0.925 -13.381 -16.537 1.00 84.62 96 LYS A CA 1
ATOM 752 C C . LYS A 1 96 ? -1.637 -12.102 -17.007 1.00 84.62 96 LYS A C 1
ATOM 754 O O . LYS A 1 96 ? -1.106 -11.395 -17.856 1.00 84.62 96 LYS A O 1
ATOM 759 N N . THR A 1 97 ? -2.827 -11.824 -16.484 1.00 84.44 97 THR A N 1
ATOM 760 C CA . THR A 1 97 ? -3.584 -10.590 -16.735 1.00 84.44 97 THR A CA 1
ATOM 761 C C . THR A 1 97 ? -3.752 -9.865 -15.404 1.00 84.44 97 THR A C 1
ATOM 763 O O . THR A 1 97 ? -4.793 -10.012 -14.758 1.00 84.44 97 THR A O 1
ATOM 766 N N . PRO A 1 98 ? -2.694 -9.182 -14.939 1.00 82.56 98 PRO A N 1
ATOM 767 C CA . PRO A 1 98 ? -2.688 -8.565 -13.627 1.00 82.56 98 PRO A CA 1
ATOM 768 C C . PRO A 1 98 ? -3.652 -7.381 -13.564 1.00 82.56 98 PRO A C 1
ATOM 770 O O . PRO A 1 98 ? -3.632 -6.522 -14.440 1.00 82.56 98 PRO A O 1
ATOM 773 N N . TYR A 1 99 ? -4.446 -7.323 -12.499 1.00 89.50 99 TYR A N 1
ATOM 774 C CA . TYR A 1 99 ? -5.112 -6.107 -12.046 1.00 89.50 99 TYR A CA 1
ATOM 775 C C . TYR A 1 99 ? -4.845 -5.963 -10.555 1.00 89.50 99 TYR A C 1
ATOM 777 O O . TYR A 1 99 ? -4.999 -6.932 -9.808 1.00 89.50 99 TYR A O 1
ATOM 785 N N . PHE A 1 100 ? -4.411 -4.783 -10.148 1.00 92.19 100 PHE A N 1
ATOM 786 C CA . PHE A 1 100 ? -4.260 -4.400 -8.757 1.00 92.19 100 PHE A CA 1
ATOM 787 C C . PHE A 1 100 ? -4.464 -2.895 -8.662 1.00 92.19 100 PHE A C 1
ATOM 789 O O . PHE A 1 100 ? -4.266 -2.175 -9.638 1.00 92.19 100 PHE A O 1
ATOM 796 N N . GLU A 1 101 ? -4.854 -2.461 -7.479 1.00 94.06 101 GLU A N 1
ATOM 797 C CA . GLU A 1 101 ? -4.988 -1.062 -7.111 1.00 94.06 101 GLU A CA 1
ATOM 798 C C . GLU A 1 101 ? -4.127 -0.845 -5.872 1.00 94.06 101 GLU A C 1
ATOM 800 O O . GLU A 1 101 ? -3.946 -1.762 -5.059 1.00 94.06 101 GLU A O 1
ATOM 805 N N . VAL A 1 102 ? -3.599 0.362 -5.731 1.00 93.94 102 VAL A N 1
ATOM 806 C CA . VAL A 1 102 ? -2.943 0.815 -4.508 1.00 93.94 102 VAL A CA 1
ATOM 807 C C . VAL A 1 102 ? -3.503 2.183 -4.180 1.00 93.94 102 VAL A C 1
ATOM 809 O O . VAL A 1 102 ? -3.708 2.998 -5.066 1.00 93.94 102 VAL A O 1
ATOM 812 N N . THR A 1 103 ? -3.776 2.428 -2.907 1.00 95.75 103 THR A N 1
ATOM 813 C CA . THR A 1 103 ? -4.290 3.723 -2.464 1.00 95.75 103 THR A CA 1
ATOM 814 C C . THR A 1 103 ? -3.167 4.511 -1.822 1.00 95.75 103 THR A C 1
ATOM 816 O O . THR A 1 103 ? -2.506 4.006 -0.909 1.00 95.75 103 THR A O 1
ATOM 819 N N . ILE A 1 104 ? -2.989 5.758 -2.249 1.00 95.19 104 ILE A N 1
ATOM 820 C CA . ILE A 1 104 ? -2.022 6.663 -1.630 1.00 95.19 104 ILE A CA 1
ATOM 821 C C . ILE A 1 104 ? -2.663 7.273 -0.386 1.00 95.19 104 ILE A C 1
ATOM 823 O O . ILE A 1 104 ? -3.590 8.078 -0.471 1.00 95.19 104 ILE A O 1
ATOM 827 N N . LEU A 1 105 ? -2.213 6.835 0.791 1.00 93.81 105 LEU A N 1
ATOM 828 C CA . LEU A 1 105 ? -2.776 7.281 2.071 1.00 93.81 105 LEU A CA 1
ATOM 829 C C . LEU A 1 105 ? -2.147 8.582 2.569 1.00 93.81 105 LEU A C 1
ATOM 831 O O . LEU A 1 105 ? -2.830 9.393 3.190 1.00 93.81 105 LEU A O 1
ATOM 835 N N . GLU A 1 106 ? -0.851 8.749 2.336 1.00 89.44 106 GLU A N 1
ATOM 836 C CA . GLU A 1 106 ? -0.069 9.887 2.794 1.00 89.44 106 GLU A CA 1
ATOM 837 C C . GLU A 1 106 ? 1.180 10.016 1.923 1.00 89.44 106 GLU A C 1
ATOM 839 O O . GLU A 1 106 ? 1.832 9.019 1.612 1.00 89.44 106 GLU A O 1
ATOM 844 N N . GLU A 1 107 ? 1.517 11.251 1.576 1.00 79.56 107 GLU A N 1
ATOM 845 C CA . GLU A 1 107 ? 2.743 11.627 0.892 1.00 79.56 107 GLU A CA 1
ATOM 846 C C . GLU A 1 107 ? 3.280 12.866 1.608 1.00 79.56 107 GLU A C 1
ATOM 848 O O . GLU A 1 107 ? 2.546 13.827 1.849 1.00 79.56 107 GLU A O 1
ATOM 853 N N . THR A 1 108 ? 4.533 12.810 2.055 1.00 69.56 108 THR A N 1
ATOM 854 C CA . THR A 1 108 ? 5.134 13.900 2.835 1.00 69.56 108 THR A CA 1
ATOM 855 C C . THR A 1 108 ? 6.293 14.530 2.086 1.00 69.56 108 THR A C 1
ATOM 857 O O . THR A 1 108 ? 6.235 15.712 1.750 1.00 69.56 108 THR A O 1
ATOM 860 N N . ILE A 1 109 ? 7.357 13.760 1.859 1.00 77.38 109 ILE A N 1
ATOM 861 C CA . ILE A 1 109 ? 8.578 14.184 1.174 1.00 77.38 109 ILE A CA 1
ATOM 862 C C . ILE A 1 109 ? 9.165 12.943 0.492 1.00 77.38 109 ILE A C 1
ATOM 864 O O . ILE A 1 109 ? 9.532 11.989 1.179 1.00 77.38 109 ILE A O 1
ATOM 868 N N . GLY A 1 110 ? 9.255 12.943 -0.836 1.00 82.12 110 GLY A N 1
ATOM 869 C CA . GLY A 1 110 ? 9.868 11.855 -1.597 1.00 82.12 110 GLY A CA 1
ATOM 870 C C . GLY A 1 110 ? 9.143 11.578 -2.904 1.00 82.12 110 GLY A C 1
ATOM 871 O O . GLY A 1 110 ? 8.308 12.372 -3.313 1.00 82.12 110 GLY A O 1
ATOM 872 N N . PHE A 1 111 ? 9.501 10.453 -3.519 1.00 88.94 111 PHE A N 1
ATOM 873 C CA . PHE A 1 111 ? 8.852 9.931 -4.713 1.00 88.94 111 PHE A CA 1
ATOM 874 C C . PHE A 1 111 ? 8.281 8.540 -4.427 1.00 88.94 111 PHE A C 1
ATOM 876 O O . PHE A 1 111 ? 8.905 7.733 -3.724 1.00 88.94 111 PHE A O 1
ATOM 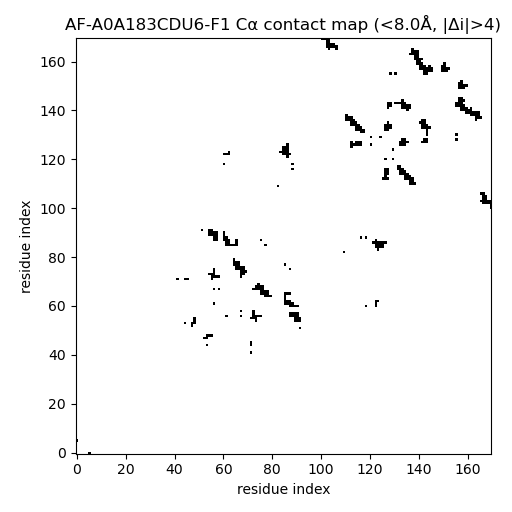883 N N . VAL A 1 112 ? 7.116 8.238 -4.989 1.00 93.50 112 VAL A N 1
ATOM 884 C CA . VAL A 1 112 ? 6.480 6.920 -4.936 1.00 93.50 112 VAL A CA 1
ATOM 885 C C . VAL A 1 112 ? 6.494 6.294 -6.325 1.00 93.50 112 VAL A C 1
ATOM 887 O O . VAL A 1 112 ? 6.000 6.862 -7.292 1.00 93.50 112 VAL A O 1
ATOM 890 N N . SER A 1 113 ? 7.016 5.071 -6.417 1.00 95.44 113 SER A N 1
ATOM 891 C CA . SER A 1 113 ? 7.018 4.28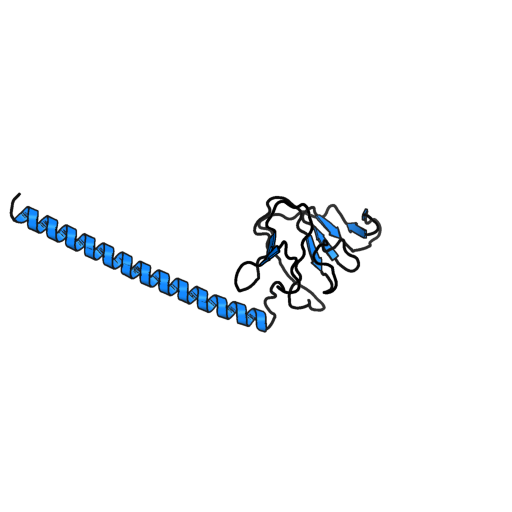7 -7.652 1.00 95.44 113 SER A CA 1
ATOM 892 C C . SER A 1 113 ? 6.262 2.977 -7.454 1.00 95.44 113 SER A C 1
ATOM 894 O O . SER A 1 113 ? 6.565 2.191 -6.553 1.00 95.44 113 SER A O 1
ATOM 896 N N . ILE A 1 114 ? 5.256 2.737 -8.297 1.00 96.44 114 ILE A N 1
ATOM 897 C CA . ILE A 1 114 ? 4.359 1.580 -8.211 1.00 96.44 114 ILE A CA 1
ATOM 898 C C . ILE A 1 114 ? 4.492 0.752 -9.476 1.00 96.44 114 ILE A C 1
ATOM 900 O O . ILE A 1 114 ? 4.350 1.259 -10.590 1.00 96.44 114 ILE A O 1
ATOM 904 N N . GLY A 1 115 ? 4.714 -0.554 -9.338 1.00 95.62 115 GLY A N 1
ATOM 905 C CA . GLY A 1 115 ? 4.929 -1.354 -10.528 1.00 95.62 115 GLY A CA 1
ATOM 906 C C . GLY A 1 115 ? 5.098 -2.850 -10.350 1.00 95.62 115 GLY A C 1
ATOM 907 O O . GLY A 1 115 ? 4.734 -3.455 -9.345 1.00 95.62 115 GLY A O 1
ATOM 908 N N . LEU A 1 116 ? 5.635 -3.450 -11.405 1.00 95.19 116 LEU A N 1
ATOM 909 C CA . LEU A 1 116 ? 5.893 -4.870 -11.538 1.00 95.19 116 LEU A CA 1
ATOM 910 C C . LEU A 1 116 ? 7.395 -5.122 -11.446 1.00 95.19 116 LEU A C 1
ATOM 912 O O . LEU A 1 116 ? 8.178 -4.628 -12.259 1.00 95.19 116 LEU A O 1
ATOM 916 N N . ALA A 1 117 ? 7.772 -5.961 -10.489 1.00 94.94 117 ALA A N 1
ATOM 917 C CA . ALA A 1 117 ? 9.136 -6.422 -10.300 1.00 94.94 117 ALA A CA 1
ATOM 918 C C . ALA A 1 117 ? 9.209 -7.950 -10.322 1.00 94.94 117 ALA A C 1
ATOM 920 O O . ALA A 1 117 ? 8.232 -8.659 -10.062 1.00 94.94 117 ALA A O 1
ATOM 921 N N . THR A 1 118 ? 10.401 -8.469 -10.605 1.00 90.75 118 THR A N 1
ATOM 922 C CA . THR A 1 118 ? 10.720 -9.869 -10.313 1.00 90.75 118 THR A CA 1
ATOM 923 C C . THR A 1 118 ? 11.182 -9.988 -8.860 1.00 90.75 118 THR A C 1
ATOM 925 O O . THR A 1 118 ? 11.728 -9.040 -8.304 1.00 90.75 118 THR A O 1
ATOM 928 N N . LYS A 1 119 ? 11.033 -11.169 -8.241 1.00 84.00 119 LYS A N 1
ATOM 929 C CA . LYS A 1 119 ? 11.470 -11.408 -6.847 1.00 84.00 119 LYS A CA 1
ATOM 930 C C . LYS A 1 119 ? 12.982 -11.233 -6.606 1.00 84.00 119 LYS A C 1
ATOM 932 O O . LYS A 1 119 ? 13.420 -11.356 -5.473 1.00 84.00 119 LYS A O 1
ATOM 937 N N . GLN A 1 120 ? 13.775 -11.028 -7.658 1.00 88.19 120 GLN A N 1
ATOM 938 C CA . GLN A 1 120 ? 15.228 -10.852 -7.580 1.00 88.19 120 GLN A CA 1
ATOM 939 C C . GLN A 1 120 ? 15.652 -9.377 -7.597 1.00 88.19 120 GLN A C 1
ATOM 941 O O . GLN A 1 120 ? 16.843 -9.107 -7.480 1.00 88.19 120 GLN A O 1
ATOM 946 N N . MET A 1 121 ? 14.711 -8.440 -7.765 1.00 93.75 121 MET A N 1
ATOM 947 C CA . MET A 1 121 ? 15.016 -7.012 -7.693 1.00 93.75 121 MET A CA 1
ATOM 948 C C . MET A 1 121 ? 15.594 -6.683 -6.303 1.00 93.75 121 MET A C 1
ATOM 950 O O . MET A 1 121 ? 14.983 -7.083 -5.306 1.00 93.75 121 MET A O 1
ATOM 954 N N . PRO A 1 122 ? 16.740 -5.983 -6.216 1.00 95.38 122 PRO A N 1
ATOM 955 C CA . PRO A 1 122 ? 17.228 -5.433 -4.957 1.00 95.38 122 PRO A CA 1
ATOM 956 C C . PRO A 1 122 ? 16.169 -4.537 -4.307 1.00 95.38 122 PRO A C 1
ATOM 958 O O . PRO A 1 122 ? 15.410 -3.858 -4.998 1.00 95.38 122 PRO A O 1
ATOM 961 N N . LEU A 1 123 ? 16.081 -4.577 -2.980 1.00 95.56 123 LEU A N 1
ATOM 962 C CA . LEU A 1 123 ? 15.042 -3.858 -2.236 1.00 95.56 123 LEU A CA 1
ATOM 963 C C . LEU A 1 123 ? 15.450 -2.416 -1.903 1.00 95.56 123 LEU A C 1
ATOM 965 O O . LEU A 1 123 ? 14.590 -1.609 -1.584 1.00 95.56 123 LEU A O 1
ATOM 969 N N . ASP A 1 124 ? 16.723 -2.079 -2.052 1.00 93.69 124 ASP A N 1
ATOM 970 C CA . ASP A 1 124 ? 17.302 -0.739 -1.915 1.00 93.69 124 ASP A CA 1
ATOM 971 C C . ASP A 1 124 ? 17.291 0.059 -3.236 1.00 93.69 124 ASP A C 1
ATOM 973 O O . ASP A 1 124 ? 17.887 1.128 -3.338 1.00 93.69 124 ASP A O 1
ATOM 977 N N . GLU A 1 125 ? 16.601 -0.454 -4.258 1.00 92.88 125 GLU A N 1
ATOM 978 C CA . GLU A 1 125 ? 16.504 0.127 -5.600 1.00 92.88 125 GLU A CA 1
ATOM 979 C C . GLU A 1 125 ? 15.053 0.479 -5.957 1.00 92.88 125 GLU A C 1
ATOM 981 O O . GLU A 1 125 ? 14.097 -0.104 -5.433 1.00 92.88 125 GLU A O 1
ATOM 986 N N . MET A 1 126 ? 14.875 1.413 -6.897 1.00 92.69 126 MET A N 1
ATOM 987 C CA . MET A 1 126 ? 13.553 1.826 -7.375 1.00 92.69 126 MET A CA 1
ATOM 988 C C . MET A 1 126 ? 12.976 0.836 -8.402 1.00 92.69 126 MET A C 1
ATOM 990 O O . MET A 1 126 ? 13.589 0.550 -9.441 1.00 92.69 126 MET A O 1
ATOM 994 N N . VAL A 1 127 ? 11.739 0.380 -8.172 1.00 95.81 127 VAL A N 1
ATOM 995 C CA . VAL A 1 127 ? 10.964 -0.345 -9.191 1.00 95.81 127 VAL A CA 1
ATOM 996 C C . VAL A 1 127 ? 10.738 0.542 -10.420 1.00 95.81 127 VAL A C 1
ATOM 998 O O . VAL A 1 127 ? 10.495 1.738 -10.323 1.00 95.81 127 VAL A O 1
ATOM 1001 N N . GLY A 1 128 ? 10.854 -0.034 -11.612 1.00 95.31 128 GLY A N 1
ATOM 1002 C CA . GLY A 1 128 ? 10.853 0.695 -12.880 1.00 95.31 128 GLY A CA 1
ATOM 1003 C C . GLY A 1 128 ? 12.263 1.008 -13.364 1.00 95.31 128 GLY A C 1
ATOM 1004 O O . GLY A 1 128 ? 12.592 0.677 -14.509 1.00 95.31 128 GLY A O 1
ATOM 1005 N N . TYR A 1 129 ? 13.113 1.565 -12.500 1.00 93.94 129 TYR A N 1
ATOM 1006 C CA . TYR A 1 129 ? 14.496 1.886 -12.854 1.00 93.94 129 TYR A CA 1
ATOM 1007 C C . TYR A 1 129 ? 15.364 0.634 -12.994 1.00 93.94 129 TYR A C 1
ATOM 1009 O O . TYR A 1 129 ? 16.080 0.497 -13.987 1.00 93.94 129 TYR A O 1
ATOM 1017 N N . TYR A 1 130 ? 15.222 -0.330 -12.077 1.00 94.50 130 TYR A N 1
ATOM 1018 C CA . TYR A 1 130 ? 15.935 -1.605 -12.159 1.00 94.50 130 TYR A CA 1
ATOM 1019 C C . TYR A 1 130 ? 15.569 -2.388 -13.435 1.00 94.50 130 TYR A C 1
ATOM 1021 O O . TYR A 1 130 ? 14.404 -2.451 -13.849 1.00 94.50 130 TYR A O 1
ATOM 1029 N N . GLU A 1 131 ? 16.558 -3.008 -14.078 1.00 92.38 131 GLU A N 1
ATOM 1030 C CA . GLU A 1 131 ? 16.350 -3.732 -15.333 1.00 92.38 131 GLU A CA 1
ATOM 1031 C C . GLU A 1 131 ? 15.346 -4.890 -15.171 1.00 92.38 131 GLU A C 1
ATOM 1033 O O . GLU A 1 131 ? 15.334 -5.618 -14.181 1.00 92.38 131 GLU A O 1
ATOM 1038 N N . GLY A 1 132 ? 14.463 -5.060 -16.160 1.00 92.19 132 GLY A N 1
ATOM 1039 C CA . GLY A 1 132 ? 13.433 -6.104 -16.133 1.00 92.19 132 GLY A CA 1
ATOM 1040 C C . GLY A 1 132 ? 12.222 -5.797 -15.242 1.00 92.19 132 GLY A C 1
ATOM 1041 O O . GLY A 1 132 ? 11.383 -6.675 -15.043 1.00 92.19 132 GLY A O 1
ATOM 1042 N N . THR A 1 133 ? 12.107 -4.570 -14.731 1.00 95.94 133 THR A N 1
ATOM 1043 C CA . THR A 1 133 ? 10.933 -4.095 -13.978 1.00 95.94 133 THR A CA 1
ATOM 1044 C C . THR A 1 133 ? 10.117 -3.094 -14.798 1.00 95.94 133 THR A C 1
ATOM 1046 O O . THR A 1 133 ? 10.518 -2.704 -15.893 1.00 95.94 133 THR A O 1
ATOM 1049 N N . TYR A 1 134 ? 8.945 -2.699 -14.320 1.00 95.94 134 TYR A N 1
ATOM 1050 C CA . TYR A 1 134 ? 8.110 -1.673 -14.949 1.00 95.94 134 TYR A CA 1
ATOM 1051 C C . TYR A 1 134 ? 7.423 -0.901 -13.845 1.00 95.94 134 TYR A C 1
ATOM 1053 O O . TYR A 1 134 ? 6.916 -1.545 -12.933 1.00 95.94 134 TYR A O 1
ATOM 1061 N N . ALA A 1 135 ? 7.367 0.423 -13.917 1.00 96.75 135 ALA A N 1
ATOM 1062 C CA . ALA A 1 135 ? 6.688 1.192 -12.884 1.00 96.75 135 ALA A CA 1
ATOM 1063 C C . ALA A 1 135 ? 6.114 2.500 -13.392 1.00 96.75 135 ALA A C 1
ATOM 1065 O O . ALA A 1 135 ? 6.511 3.004 -14.442 1.00 96.75 135 ALA A O 1
ATOM 1066 N N . TYR A 1 136 ? 5.173 3.011 -12.619 1.00 97.12 136 TYR A N 1
ATOM 1067 C CA . TYR A 1 136 ? 4.595 4.325 -12.746 1.00 97.12 136 TYR A CA 1
ATOM 1068 C C . TYR A 1 136 ? 4.984 5.126 -11.505 1.00 97.12 136 TYR A C 1
ATOM 1070 O O . TYR A 1 136 ? 4.667 4.724 -10.385 1.00 97.12 136 TYR A O 1
ATOM 1078 N N . GLU A 1 137 ? 5.731 6.195 -11.729 1.00 95.44 137 GLU A N 1
ATOM 1079 C CA . GLU A 1 137 ? 6.182 7.130 -10.703 1.00 95.44 137 GLU A CA 1
ATOM 1080 C C . GLU A 1 137 ? 5.146 8.249 -10.536 1.00 95.44 137 GLU A C 1
ATOM 1082 O O . GLU A 1 137 ? 4.422 8.585 -11.482 1.00 95.44 137 GLU A O 1
ATOM 1087 N N . ASP A 1 138 ? 5.042 8.782 -9.326 1.00 93.88 138 ASP A N 1
ATOM 1088 C CA . ASP A 1 138 ? 4.095 9.831 -8.923 1.00 93.88 138 ASP A CA 1
ATOM 1089 C C . ASP A 1 138 ? 4.163 11.101 -9.772 1.00 93.88 138 ASP A C 1
ATOM 1091 O O . ASP A 1 138 ? 3.129 11.705 -10.048 1.00 93.88 138 ASP A O 1
ATOM 1095 N N . ASP A 1 139 ? 5.333 11.461 -10.293 1.00 93.06 139 ASP A N 1
ATOM 1096 C CA . ASP A 1 139 ? 5.524 12.599 -11.195 1.00 93.06 139 ASP A CA 1
ATOM 1097 C C . ASP A 1 139 ? 4.991 12.363 -12.629 1.00 93.06 139 ASP A C 1
ATOM 1099 O O . ASP A 1 139 ? 5.001 13.268 -13.476 1.00 93.06 139 ASP A O 1
ATOM 1103 N N . GLY A 1 140 ? 4.487 11.156 -12.910 1.00 94.94 140 GLY A N 1
ATOM 1104 C CA . GLY A 1 140 ? 3.937 10.763 -14.203 1.00 94.94 140 GLY A CA 1
ATOM 1105 C C . GLY A 1 140 ? 4.964 10.170 -15.173 1.00 94.94 140 GLY A C 1
ATOM 1106 O O . GLY A 1 140 ? 4.713 10.146 -16.390 1.00 94.94 140 GLY A O 1
ATOM 1107 N N . ASN A 1 141 ? 6.113 9.692 -14.690 1.00 95.75 141 ASN A N 1
ATOM 1108 C CA . ASN A 1 141 ? 7.038 8.891 -15.488 1.00 95.75 141 ASN A CA 1
ATOM 1109 C C . ASN A 1 141 ? 6.634 7.411 -15.509 1.00 95.75 141 ASN A C 1
ATOM 1111 O O . ASN A 1 141 ? 6.500 6.745 -14.485 1.00 95.75 141 ASN A O 1
ATOM 1115 N N . PHE A 1 142 ? 6.485 6.856 -16.716 1.00 96.88 142 PHE A N 1
ATOM 1116 C CA . PHE A 1 142 ? 6.286 5.421 -16.912 1.00 96.88 142 PHE A CA 1
ATOM 1117 C C . PHE A 1 142 ? 7.580 4.737 -17.362 1.00 96.88 142 PHE A C 1
ATOM 1119 O O . PHE A 1 142 ? 8.023 4.918 -18.499 1.00 96.88 142 PHE A O 1
ATOM 1126 N N . TRP A 1 143 ? 8.163 3.930 -16.483 1.00 97.38 143 TRP A N 1
ATOM 1127 C CA . TRP A 1 143 ? 9.484 3.325 -16.613 1.00 97.38 143 TRP A CA 1
ATOM 1128 C C . TRP A 1 143 ? 9.469 1.919 -17.222 1.00 97.38 143 TRP A C 1
ATOM 1130 O O . TRP A 1 143 ? 8.567 1.110 -16.996 1.00 97.38 143 TRP A O 1
ATOM 1140 N N . GLY A 1 144 ? 10.533 1.600 -17.962 1.00 95.38 144 GLY A N 1
ATOM 1141 C CA . GLY A 1 144 ? 10.858 0.249 -18.419 1.00 95.38 144 GLY A CA 1
ATOM 1142 C C . GLY A 1 144 ? 10.220 -0.186 -19.734 1.00 95.38 144 GLY A C 1
ATOM 1143 O O . GLY A 1 144 ? 10.545 -1.264 -20.236 1.00 95.38 144 GLY A O 1
ATOM 1144 N N . HIS A 1 145 ? 9.361 0.643 -20.330 1.00 94.69 145 HIS A N 1
ATOM 1145 C CA . HIS A 1 145 ? 8.717 0.352 -21.607 1.00 94.69 145 HIS A CA 1
ATOM 1146 C C . HIS A 1 145 ? 9.373 1.110 -22.769 1.00 94.69 145 HIS A C 1
ATOM 1148 O O . HIS A 1 145 ? 9.121 2.296 -22.982 1.00 94.69 145 HIS A O 1
ATOM 1154 N N . GLU A 1 146 ? 10.199 0.408 -23.547 1.00 95.50 146 GLU A N 1
ATOM 1155 C CA . GLU A 1 146 ? 10.846 0.978 -24.729 1.00 95.50 146 GLU A CA 1
ATOM 1156 C C . GLU A 1 146 ? 9.857 1.110 -25.894 1.00 95.50 146 GLU A C 1
ATOM 1158 O O . GLU A 1 146 ? 9.326 0.125 -26.415 1.00 95.50 146 GLU A O 1
ATOM 1163 N N . VAL A 1 147 ? 9.618 2.349 -26.320 1.00 94.44 147 VAL A N 1
ATOM 1164 C CA . VAL A 1 147 ? 8.773 2.682 -27.472 1.00 94.44 147 VAL A CA 1
ATOM 1165 C C . VAL A 1 147 ? 9.429 3.773 -28.303 1.00 94.44 147 VAL A C 1
ATOM 1167 O O . VAL A 1 147 ? 10.257 4.545 -27.823 1.00 94.44 147 VAL A O 1
ATOM 1170 N N . LYS A 1 148 ? 9.035 3.893 -29.573 1.00 95.81 148 LYS A N 1
ATOM 1171 C CA . LYS A 1 148 ? 9.564 4.943 -30.448 1.00 95.81 148 LYS A CA 1
ATOM 1172 C C . LYS A 1 148 ? 9.312 6.330 -29.839 1.00 95.81 148 LYS A C 1
ATOM 1174 O O . LYS A 1 148 ? 8.165 6.753 -29.725 1.00 95.81 148 LYS A O 1
ATOM 1179 N N . GLY A 1 149 ? 10.394 7.047 -29.539 1.00 92.06 149 GLY A N 1
ATOM 1180 C CA . GLY A 1 149 ? 10.345 8.400 -28.982 1.00 92.06 149 GLY A CA 1
ATOM 1181 C C . GLY A 1 149 ? 10.306 8.470 -27.454 1.00 92.06 149 GLY A C 1
ATOM 1182 O O . GLY A 1 149 ? 10.046 9.553 -26.936 1.00 92.06 149 GLY A O 1
ATOM 1183 N N . CYS A 1 150 ? 10.549 7.364 -26.739 1.00 94.94 150 CYS A N 1
ATOM 1184 C CA . CYS A 1 150 ? 10.742 7.401 -25.290 1.00 94.94 150 CYS A CA 1
ATOM 1185 C C . CYS A 1 150 ? 12.059 8.097 -24.910 1.00 94.94 150 CYS A C 1
ATOM 1187 O O . CYS A 1 150 ? 13.030 8.121 -25.677 1.00 94.94 150 CYS A O 1
ATOM 1189 N N . CYS A 1 151 ? 12.076 8.668 -23.711 1.00 95.25 151 CYS A N 1
ATOM 1190 C CA . CYS A 1 151 ? 13.283 9.207 -23.103 1.00 95.25 151 CYS A CA 1
ATOM 1191 C C . CYS A 1 151 ? 14.118 8.064 -22.521 1.00 95.25 151 CYS A C 1
ATOM 1193 O O . CYS A 1 151 ? 13.619 6.952 -22.347 1.00 95.25 151 CYS A O 1
ATOM 1195 N N . HIS A 1 152 ? 15.389 8.342 -22.239 1.00 96.31 152 HIS A N 1
ATOM 1196 C CA . HIS A 1 152 ? 16.277 7.400 -21.571 1.00 96.31 152 HIS A CA 1
ATOM 1197 C C . HIS A 1 152 ? 17.024 8.111 -20.453 1.00 96.31 152 HIS A C 1
ATOM 1199 O O . HIS A 1 152 ? 17.573 9.191 -20.674 1.00 96.31 152 HIS A O 1
ATOM 1205 N N . GLU A 1 153 ? 17.094 7.474 -19.293 1.00 94.50 153 GLU A N 1
ATOM 1206 C CA . GLU A 1 153 ? 17.923 7.900 -18.173 1.00 94.50 153 GLU A CA 1
ATOM 1207 C C . GLU A 1 153 ? 18.871 6.766 -17.807 1.00 94.50 153 GLU A C 1
ATOM 1209 O O . GLU A 1 153 ? 18.437 5.647 -17.558 1.00 94.50 153 GLU A O 1
ATOM 1214 N N . ASN A 1 154 ? 20.181 7.019 -17.882 1.00 93.06 154 ASN A N 1
ATOM 1215 C CA . ASN A 1 154 ? 21.219 5.996 -17.695 1.00 93.06 154 ASN A CA 1
ATOM 1216 C C . ASN A 1 154 ? 20.983 4.713 -18.522 1.00 93.06 154 ASN A C 1
ATOM 1218 O O . ASN A 1 154 ? 21.308 3.606 -18.108 1.00 93.06 154 ASN A O 1
ATOM 1222 N N . GLY A 1 155 ? 20.407 4.872 -19.719 1.00 92.94 155 GLY A N 1
ATOM 1223 C CA . GLY A 1 155 ? 20.060 3.770 -20.620 1.00 92.94 155 GLY A CA 1
ATOM 1224 C C . GLY A 1 155 ? 18.704 3.115 -20.341 1.00 92.94 155 GLY A C 1
ATOM 1225 O O . GLY A 1 155 ? 18.245 2.322 -21.159 1.00 92.94 155 GLY A O 1
ATOM 1226 N N . ARG A 1 156 ? 18.020 3.471 -19.250 1.00 95.19 156 ARG A N 1
ATOM 1227 C CA . ARG A 1 156 ? 16.687 2.971 -18.922 1.00 95.19 156 ARG A CA 1
ATOM 1228 C C . ARG A 1 156 ? 15.599 3.784 -19.634 1.00 95.19 156 ARG A C 1
ATOM 1230 O O . ARG A 1 156 ? 15.569 5.003 -19.467 1.00 95.19 156 ARG A O 1
ATOM 1237 N N . PRO A 1 157 ? 14.702 3.157 -20.419 1.00 97.06 157 PRO A N 1
ATOM 1238 C CA . PRO A 1 157 ? 13.657 3.881 -21.128 1.00 97.06 157 PRO A CA 1
ATOM 1239 C C . PRO A 1 157 ? 12.530 4.311 -20.184 1.00 97.06 157 PRO A C 1
ATOM 1241 O O . PRO A 1 157 ? 12.112 3.536 -19.319 1.00 97.06 157 PRO A O 1
ATOM 1244 N N . TYR A 1 158 ? 11.981 5.501 -20.415 1.00 97.25 158 TYR A N 1
ATOM 1245 C CA . TYR A 1 158 ? 10.758 5.962 -19.760 1.00 97.25 158 TYR A CA 1
ATOM 1246 C C . TYR A 1 158 ? 9.911 6.866 -20.664 1.00 97.25 158 TYR A C 1
ATOM 1248 O O . TYR A 1 158 ? 10.385 7.467 -21.636 1.00 97.25 158 TYR A O 1
ATOM 1256 N N . ILE A 1 159 ? 8.624 6.959 -20.339 1.00 97.12 159 ILE A N 1
ATOM 1257 C CA . ILE A 1 159 ? 7.645 7.815 -21.005 1.00 97.12 159 ILE A CA 1
ATOM 1258 C C . ILE A 1 159 ? 7.122 8.816 -19.977 1.00 97.12 159 ILE A C 1
ATOM 1260 O O . ILE A 1 159 ? 6.297 8.458 -19.143 1.00 97.12 159 ILE A O 1
ATOM 1264 N N . GLY A 1 160 ? 7.582 10.062 -20.055 1.00 93.75 160 GLY A N 1
ATOM 1265 C CA . GLY A 1 160 ? 7.079 11.140 -19.200 1.00 93.75 160 GLY A CA 1
ATOM 1266 C C . GLY A 1 160 ? 5.768 11.759 -19.697 1.00 93.75 160 GLY A C 1
ATOM 1267 O O . GLY A 1 160 ? 5.203 11.358 -20.726 1.00 93.75 160 GLY A O 1
ATOM 1268 N N . LYS A 1 161 ? 5.328 12.814 -18.999 1.00 90.75 161 LYS A N 1
ATOM 1269 C CA . LYS A 1 161 ? 4.099 13.589 -19.285 1.00 90.75 161 LYS A CA 1
ATOM 1270 C C . LYS A 1 161 ? 2.813 12.766 -19.181 1.00 90.75 161 LYS A C 1
ATOM 1272 O O . LYS A 1 161 ? 1.837 13.047 -19.887 1.00 90.75 161 LYS A O 1
ATOM 1277 N N . LYS A 1 162 ? 2.814 11.727 -18.353 1.00 94.38 162 LYS A N 1
ATOM 1278 C CA . LYS A 1 162 ? 1.579 11.069 -17.939 1.00 94.38 162 LYS A CA 1
ATOM 1279 C C . LYS A 1 162 ? 1.003 11.805 -16.717 1.00 94.38 162 LYS A C 1
ATOM 1281 O O . LYS A 1 162 ? 1.688 12.663 -16.166 1.00 94.38 162 LYS A O 1
ATOM 1286 N N . PRO A 1 163 ? -0.274 11.587 -16.363 1.00 95.75 163 PRO A N 1
ATOM 1287 C CA . PRO A 1 163 ? -0.858 12.217 -15.182 1.00 95.75 163 PRO A CA 1
ATOM 1288 C C . PRO A 1 163 ? -0.099 11.831 -13.909 1.00 95.75 163 PRO A C 1
ATOM 1290 O O . PRO A 1 163 ? 0.119 10.645 -13.681 1.00 95.75 163 PRO A O 1
ATOM 1293 N N . SER A 1 164 ? 0.275 12.805 -13.090 1.00 95.06 164 SER A N 1
ATOM 1294 C CA . SER A 1 164 ? 0.771 12.525 -11.744 1.00 95.06 164 SER A CA 1
ATOM 1295 C C . SER A 1 164 ? -0.333 11.923 -10.869 1.00 95.06 164 SER A C 1
ATOM 1297 O O . SER A 1 164 ? -1.518 12.067 -11.198 1.00 95.06 164 SER A O 1
ATOM 1299 N N . PHE A 1 165 ? 0.047 11.284 -9.768 1.00 94.00 165 PHE A N 1
ATOM 1300 C CA . PHE A 1 165 ? -0.876 10.859 -8.711 1.00 94.00 165 PHE A CA 1
ATOM 1301 C C . PHE A 1 165 ? -0.403 11.394 -7.357 1.00 94.00 165 PHE A C 1
ATOM 1303 O O . PHE A 1 165 ? 0.773 11.704 -7.205 1.00 94.00 165 PHE A O 1
ATOM 1310 N N . ASP A 1 166 ? -1.327 11.531 -6.410 1.00 93.81 166 ASP A N 1
ATOM 1311 C CA . ASP A 1 166 ? -1.075 12.090 -5.072 1.00 93.81 166 ASP A CA 1
ATOM 1312 C C . ASP A 1 166 ? -2.009 11.406 -4.045 1.00 93.81 166 ASP A C 1
ATOM 1314 O O . ASP A 1 166 ? -2.789 10.495 -4.358 1.00 93.81 166 ASP A O 1
ATOM 1318 N N . VAL A 1 167 ? -1.947 11.841 -2.791 1.00 94.88 167 VAL A N 1
ATOM 1319 C CA . VAL A 1 167 ? -2.792 11.408 -1.680 1.00 94.88 167 VAL A CA 1
ATOM 1320 C C . VAL A 1 167 ? -4.273 11.396 -2.063 1.00 94.88 167 VAL A C 1
ATOM 1322 O O . VAL A 1 167 ? -4.874 12.413 -2.415 1.00 94.88 167 VAL A O 1
ATOM 1325 N N . GLY A 1 168 ? -4.894 10.232 -1.879 1.00 94.19 168 GLY A N 1
ATOM 1326 C CA . GLY A 1 168 ? -6.306 9.987 -2.158 1.00 94.19 168 GLY A CA 1
ATOM 1327 C C . GLY A 1 168 ? -6.586 9.318 -3.504 1.00 94.19 168 GLY A C 1
ATOM 1328 O O . GLY A 1 168 ? -7.716 8.860 -3.693 1.00 94.19 168 GLY A O 1
ATOM 1329 N N . ASP A 1 169 ? -5.596 9.212 -4.392 1.00 95.44 169 ASP A N 1
ATOM 1330 C CA . ASP A 1 169 ? -5.731 8.477 -5.652 1.00 95.44 169 ASP A CA 1
ATOM 1331 C C . ASP A 1 169 ? -5.689 6.946 -5.450 1.00 95.44 169 ASP A C 1
ATOM 1333 O O . ASP A 1 169 ? -5.168 6.435 -4.446 1.00 95.44 169 ASP A O 1
ATOM 1337 N N . VAL A 1 170 ? -6.288 6.227 -6.414 1.00 93.94 170 VAL A N 1
ATOM 1338 C CA . VAL A 1 170 ? -6.414 4.755 -6.497 1.00 93.94 170 VAL A CA 1
ATOM 1339 C C . VAL A 1 170 ? -6.113 4.272 -7.913 1.00 93.94 170 VAL A C 1
ATOM 1341 O O . VAL A 1 170 ? -6.639 4.905 -8.859 1.00 93.94 170 VAL A O 1
#

Secondary structure (DSSP, 8-state):
--HHHHHHHHHHHHHHHHHHHHHHHHHHHHHHHHHHHHHHHHHHHHHHHHHTSS--EEEEEE-TTEEEETTTT-EEEE-SS------EEESSPPPSS-----------SS--EEEE--TTS-TTS-TTTSTT-EEEETTS-EES---TT-EEETTEEEE--SPP--TT--

Nearest PDB structures (foldseek):
  8bv0-assembly2_D  TM=8.499E-01  e=1.727E-07  Globodera rostochiensis

Organism: Globodera pallida (NCBI:txid36090)